Protein AF-A0A8T2S9E5-F1 (afdb_monomer)

Foldseek 3Di:
DDDDDPDPLCLPPPVNLLVQLLVCLVVVHQSVVSVLVSQCVVCVSVVHHSVVVVVVLVCCCVPCVVVPVSVVVSVVVVVVSVVSRVCSNCDVVVVVVVVVVVVVVVVVVVPPPDDDPPPDD

Structure (mmCIF, N/CA/C/O backbone):
data_AF-A0A8T2S9E5-F1
#
_entry.id   AF-A0A8T2S9E5-F1
#
loop_
_atom_site.group_PDB
_atom_site.id
_atom_site.type_symbol
_atom_site.label_atom_id
_atom_site.label_alt_id
_atom_site.label_comp_id
_atom_site.label_asym_id
_atom_site.label_entity_id
_atom_site.label_seq_id
_atom_site.pdbx_PDB_ins_code
_atom_site.Cartn_x
_atom_site.Cartn_y
_atom_site.Cartn_z
_atom_site.occupancy
_atom_site.B_iso_or_equiv
_atom_site.auth_seq_id
_atom_site.auth_comp_id
_atom_site.auth_asym_id
_atom_site.auth_atom_id
_atom_site.pdbx_PDB_model_num
ATOM 1 N N . MET A 1 1 ? -30.246 6.684 -33.708 1.00 37.59 1 MET A N 1
ATOM 2 C CA . MET A 1 1 ? -28.902 6.367 -34.215 1.00 37.59 1 MET A CA 1
ATOM 3 C C . MET A 1 1 ? -27.939 6.890 -33.172 1.00 37.59 1 MET A C 1
ATOM 5 O O . MET A 1 1 ? -27.820 8.099 -33.039 1.00 37.59 1 MET A O 1
ATOM 9 N N . ASP A 1 2 ? -27.500 5.945 -32.335 1.00 36.22 2 ASP A N 1
ATOM 10 C CA . ASP A 1 2 ? -26.234 5.855 -31.587 1.00 36.22 2 ASP A CA 1
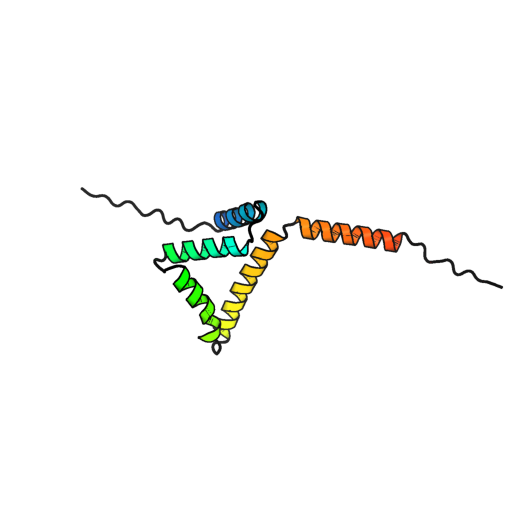ATOM 11 C C . ASP A 1 2 ? -25.800 7.101 -30.783 1.00 36.22 2 ASP A C 1
ATOM 13 O O . ASP A 1 2 ? -25.476 8.137 -31.340 1.00 36.22 2 ASP A O 1
ATOM 17 N N . GLY A 1 3 ? -25.784 7.117 -29.447 1.00 44.41 3 GLY A N 1
ATOM 18 C CA . GLY A 1 3 ? -25.434 6.032 -28.533 1.00 44.41 3 GLY A CA 1
ATOM 19 C C . GLY A 1 3 ? -23.936 6.075 -28.236 1.00 44.41 3 GLY A C 1
ATOM 20 O O . GLY A 1 3 ? -23.190 5.270 -28.773 1.00 44.41 3 GLY A O 1
ATOM 21 N N . ILE A 1 4 ? -23.498 7.002 -27.378 1.00 43.34 4 ILE A N 1
ATOM 22 C CA . ILE A 1 4 ? -22.213 6.886 -26.678 1.00 43.34 4 ILE A CA 1
ATOM 23 C C . ILE A 1 4 ? -22.486 7.188 -25.208 1.00 43.34 4 ILE A C 1
ATOM 25 O O . ILE A 1 4 ? -22.598 8.340 -24.792 1.00 43.34 4 ILE A O 1
ATOM 29 N N . ALA A 1 5 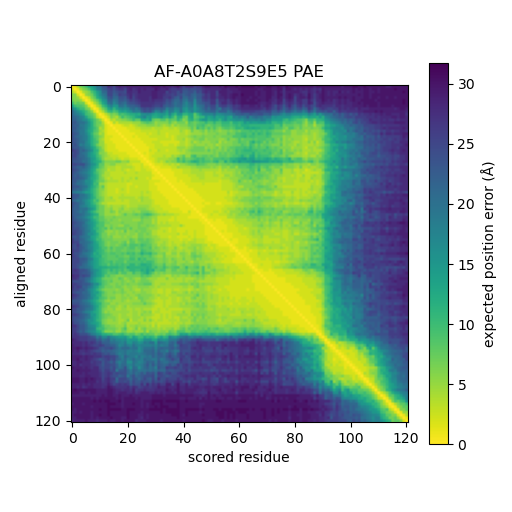? -22.659 6.114 -24.439 1.00 43.81 5 ALA A N 1
ATOM 30 C CA . ALA A 1 5 ? -22.544 6.145 -22.995 1.00 43.81 5 ALA A CA 1
ATOM 31 C C . ALA A 1 5 ? -21.106 6.569 -22.669 1.00 43.81 5 ALA A C 1
ATOM 33 O O . ALA A 1 5 ? -20.164 5.808 -22.887 1.00 43.81 5 ALA A O 1
ATOM 34 N N . GLY A 1 6 ? -20.935 7.812 -22.218 1.00 37.09 6 GLY A N 1
ATOM 35 C CA . GLY A 1 6 ? -19.685 8.258 -21.619 1.00 37.09 6 GLY A CA 1
ATOM 36 C C . GLY A 1 6 ? -19.433 7.403 -20.387 1.00 37.09 6 GLY A C 1
ATOM 37 O O . GLY A 1 6 ? -20.214 7.452 -19.438 1.00 37.09 6 GLY A O 1
ATOM 38 N N . GLY A 1 7 ? -18.399 6.564 -20.463 1.00 38.22 7 GLY A N 1
ATOM 39 C CA . GLY A 1 7 ? -17.967 5.694 -19.383 1.00 38.22 7 GLY A CA 1
ATOM 40 C C . GLY A 1 7 ? -17.812 6.491 -18.096 1.00 38.22 7 GLY A C 1
ATOM 41 O O . GLY A 1 7 ? -17.132 7.513 -18.058 1.00 38.22 7 GLY A O 1
ATOM 42 N N . ASN A 1 8 ? -18.491 6.025 -17.057 1.00 43.06 8 ASN A N 1
ATOM 43 C CA . ASN A 1 8 ? -18.331 6.512 -15.703 1.00 43.06 8 ASN A CA 1
ATOM 44 C C . ASN A 1 8 ? -16.913 6.112 -15.264 1.00 43.06 8 ASN A C 1
ATOM 46 O O . ASN A 1 8 ? -16.686 4.952 -14.940 1.00 43.06 8 ASN A O 1
ATOM 50 N N . THR A 1 9 ? -15.942 7.019 -15.355 1.00 46.97 9 THR A N 1
ATOM 51 C CA . THR A 1 9 ? -14.595 6.805 -14.811 1.00 46.97 9 THR A CA 1
ATOM 52 C C . THR A 1 9 ? -14.716 6.893 -13.293 1.00 46.97 9 THR A C 1
ATOM 54 O O . THR A 1 9 ? -14.805 7.988 -12.737 1.00 46.97 9 THR A O 1
ATOM 57 N N . ILE A 1 10 ? -14.831 5.746 -12.625 1.00 59.00 10 ILE A N 1
ATOM 58 C CA . ILE A 1 10 ? -14.954 5.659 -11.166 1.00 59.00 10 ILE A CA 1
ATOM 59 C C . ILE A 1 10 ? -13.534 5.616 -10.605 1.00 59.00 10 ILE A C 1
ATOM 61 O O . ILE A 1 10 ? -13.152 4.665 -9.941 1.00 59.00 10 ILE A O 1
ATOM 65 N N . THR A 1 11 ? -12.745 6.659 -10.863 1.00 54.78 11 THR A N 1
ATOM 66 C CA . THR A 1 11 ? -11.507 6.822 -10.100 1.00 54.78 11 THR A CA 1
ATOM 67 C C . THR A 1 11 ? -11.919 7.284 -8.706 1.00 54.78 11 THR A C 1
ATOM 69 O O . THR A 1 11 ? -12.518 8.359 -8.576 1.00 54.78 11 THR A O 1
ATOM 72 N N . PRO A 1 12 ? -11.692 6.480 -7.651 1.00 63.31 12 PRO A N 1
ATOM 73 C CA . PRO A 1 12 ? -12.112 6.863 -6.317 1.00 63.31 12 PRO A CA 1
ATOM 74 C C . PRO A 1 12 ? -11.359 8.134 -5.927 1.00 63.31 12 PRO A C 1
ATOM 76 O O . PRO A 1 12 ? -10.132 8.213 -6.033 1.00 63.31 12 PRO A O 1
ATOM 79 N N . THR A 1 13 ? -12.094 9.164 -5.505 1.00 73.12 13 THR A N 1
ATOM 80 C CA . THR A 1 13 ? -11.449 10.404 -5.075 1.00 73.12 13 THR A CA 1
ATOM 81 C C . THR A 1 13 ? -10.606 10.127 -3.834 1.00 73.12 13 THR A C 1
ATOM 83 O O . THR A 1 13 ? -10.865 9.188 -3.079 1.00 73.12 13 THR A O 1
ATOM 86 N N . THR A 1 14 ? -9.613 10.971 -3.552 1.00 75.06 14 THR A N 1
ATOM 87 C CA . THR A 1 14 ? -8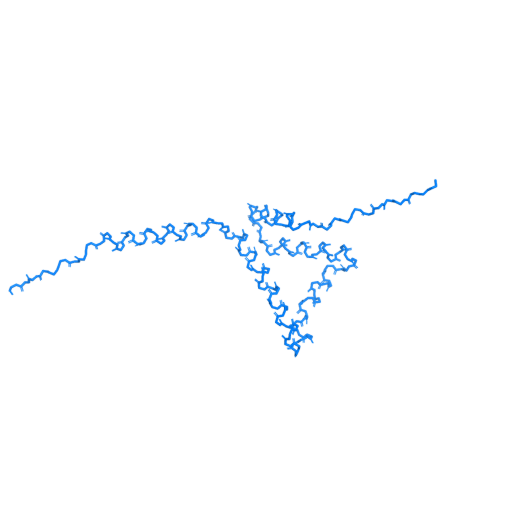.788 10.826 -2.340 1.00 75.06 14 THR A CA 1
ATOM 88 C C . THR A 1 14 ? -9.634 10.771 -1.057 1.00 75.06 14 THR A C 1
ATOM 90 O O . THR A 1 14 ? -9.259 10.102 -0.096 1.00 75.06 14 THR A O 1
ATOM 93 N N . ALA A 1 15 ? -10.797 11.433 -1.043 1.00 74.69 15 ALA A N 1
ATOM 94 C CA . ALA A 1 15 ? -11.740 11.376 0.071 1.00 74.69 15 ALA A CA 1
ATOM 95 C C . ALA A 1 15 ? -12.471 10.024 0.160 1.00 74.69 15 ALA A C 1
ATOM 97 O O . ALA A 1 15 ? -12.639 9.500 1.262 1.00 74.69 15 ALA A O 1
ATOM 98 N N . ASP A 1 16 ? -12.860 9.441 -0.977 1.00 77.88 16 ASP A N 1
ATOM 99 C CA . ASP A 1 16 ? -13.520 8.131 -1.031 1.00 77.88 16 ASP A CA 1
ATOM 100 C C . ASP A 1 16 ? -12.572 7.007 -0.608 1.00 77.88 16 ASP A C 1
ATOM 102 O O . ASP A 1 16 ? -12.954 6.144 0.183 1.00 77.88 16 ASP A O 1
ATOM 106 N N . VAL A 1 17 ? -11.316 7.059 -1.063 1.00 81.44 17 VAL A N 1
ATOM 107 C CA . VAL A 1 17 ? -10.252 6.131 -0.645 1.00 81.44 17 VAL A CA 1
ATOM 108 C C . VAL A 1 17 ? -10.059 6.192 0.868 1.00 81.44 17 VAL A C 1
ATOM 110 O O . VAL A 1 17 ? -10.124 5.167 1.544 1.00 81.44 17 VAL A O 1
ATOM 113 N N . LYS A 1 18 ? -9.903 7.400 1.424 1.00 80.69 18 LYS A N 1
ATOM 114 C CA . LYS A 1 18 ? -9.724 7.588 2.868 1.00 80.69 18 LYS A CA 1
ATOM 115 C C . LYS A 1 18 ? -10.902 7.028 3.667 1.00 80.69 18 LYS A C 1
ATOM 117 O O . LYS A 1 18 ? -10.698 6.323 4.651 1.00 80.69 18 LYS A O 1
ATOM 122 N N . LYS A 1 19 ? -12.132 7.296 3.224 1.00 82.75 19 LYS A N 1
ATOM 123 C CA 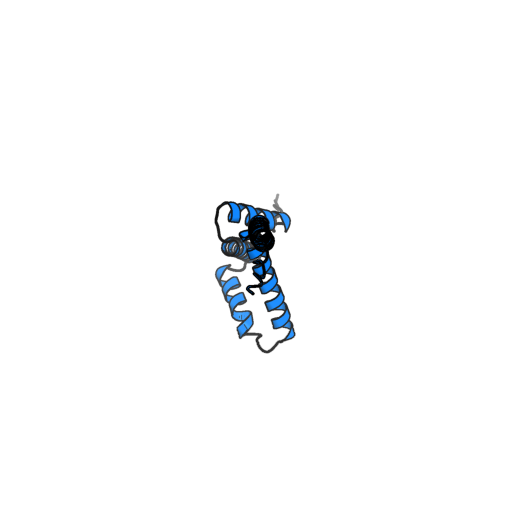. LYS A 1 19 ? -13.342 6.796 3.884 1.00 82.75 19 LYS A CA 1
ATOM 124 C C . LYS A 1 19 ? -13.437 5.268 3.839 1.00 82.75 19 LYS A C 1
ATOM 126 O O . LYS A 1 19 ? -13.776 4.664 4.852 1.00 82.75 19 LYS A O 1
ATOM 131 N N . ARG A 1 20 ? -13.111 4.641 2.701 1.00 82.31 20 ARG A N 1
ATOM 132 C CA . ARG A 1 20 ? -13.082 3.172 2.565 1.00 82.31 20 ARG A CA 1
ATOM 133 C C . ARG A 1 20 ? -12.101 2.536 3.547 1.00 82.31 20 ARG A C 1
ATOM 135 O O . ARG A 1 20 ? -12.469 1.575 4.214 1.00 82.31 20 ARG A O 1
ATOM 142 N N . ILE A 1 21 ? -10.905 3.108 3.682 1.00 83.75 21 ILE A N 1
ATOM 143 C CA . ILE A 1 21 ? -9.887 2.635 4.629 1.00 83.75 21 ILE A CA 1
ATOM 144 C C . ILE A 1 21 ? -10.388 2.792 6.074 1.00 83.75 21 ILE A C 1
ATOM 146 O O . ILE A 1 21 ? -10.368 1.833 6.841 1.00 83.75 21 ILE A O 1
ATOM 150 N N . GLU A 1 22 ? -10.917 3.963 6.444 1.00 83.25 22 GLU A N 1
ATOM 151 C CA . GLU A 1 22 ? -11.464 4.202 7.790 1.00 83.25 22 GLU A CA 1
ATOM 152 C C . GLU A 1 22 ? -12.619 3.249 8.143 1.00 83.25 22 GLU A C 1
ATOM 154 O O . GLU A 1 22 ? -12.701 2.750 9.268 1.00 83.25 22 GLU A O 1
ATOM 159 N N . ASP A 1 23 ? -13.533 3.000 7.205 1.00 84.69 23 ASP A N 1
ATOM 160 C CA . ASP A 1 23 ? -14.687 2.128 7.427 1.00 84.69 23 ASP A CA 1
ATOM 161 C C . ASP A 1 23 ? -14.293 0.647 7.509 1.00 84.69 23 ASP A C 1
ATOM 163 O O . ASP A 1 23 ? -14.909 -0.103 8.272 1.00 84.69 23 ASP A O 1
ATOM 167 N N . ALA A 1 24 ? -13.252 0.229 6.790 1.00 84.25 24 ALA A N 1
ATOM 168 C CA . ALA A 1 24 ? -12.714 -1.123 6.858 1.00 84.25 24 ALA A CA 1
ATOM 169 C C . ALA A 1 24 ? -11.922 -1.376 8.152 1.00 84.25 24 ALA A C 1
ATOM 171 O O . ALA A 1 24 ? -12.132 -2.398 8.814 1.00 84.25 24 ALA A O 1
ATOM 172 N N . VAL A 1 25 ? -11.122 -0.405 8.607 1.00 82.44 25 VAL A N 1
ATOM 173 C CA . VAL A 1 25 ? -10.446 -0.488 9.912 1.00 82.44 25 VAL A CA 1
ATOM 174 C C . VAL A 1 25 ? -11.463 -0.567 11.057 1.00 82.44 25 VAL A C 1
ATOM 176 O O . VAL A 1 25 ? -11.313 -1.387 11.966 1.00 82.44 25 VAL A O 1
ATOM 179 N N . LYS A 1 26 ? -12.565 0.203 11.011 1.00 81.62 26 LYS A N 1
ATOM 180 C CA . LYS A 1 26 ? -13.672 0.070 11.991 1.00 81.62 26 LYS A CA 1
ATOM 181 C C . LYS A 1 26 ? -14.273 -1.338 12.008 1.00 81.62 26 LYS A C 1
ATOM 183 O O . LYS A 1 26 ? -14.728 -1.799 13.055 1.00 81.62 26 LYS A O 1
ATOM 188 N N . GLN A 1 27 ? -14.264 -2.021 10.866 1.00 84.62 27 GLN A N 1
ATOM 189 C CA . GLN A 1 27 ? -14.710 -3.407 10.707 1.00 84.62 27 GLN A CA 1
ATOM 190 C C . GLN A 1 27 ? -13.624 -4.438 11.062 1.00 84.62 27 GLN A C 1
ATOM 192 O O . GLN A 1 27 ? -13.842 -5.633 10.869 1.00 84.62 27 GLN A O 1
ATOM 197 N N . ARG A 1 28 ? -12.496 -4.001 11.649 1.00 77.94 28 ARG A N 1
ATOM 198 C CA . ARG A 1 28 ? -11.329 -4.821 12.022 1.00 77.94 28 ARG A CA 1
ATOM 199 C C . ARG A 1 28 ? -10.641 -5.503 10.837 1.00 77.94 28 ARG A C 1
ATOM 201 O O . ARG A 1 28 ? -10.037 -6.558 11.014 1.00 77.94 28 ARG A O 1
ATOM 208 N N . GLN A 1 29 ? -10.746 -4.922 9.648 1.00 83.31 29 GLN A N 1
ATOM 209 C CA . GLN A 1 29 ? -9.934 -5.325 8.504 1.00 83.31 29 GLN A CA 1
ATOM 210 C C . GLN A 1 29 ? -8.586 -4.599 8.556 1.00 83.31 29 GLN A C 1
ATOM 212 O O . GLN A 1 29 ? -8.504 -3.482 9.069 1.00 83.31 29 GLN A O 1
ATOM 217 N N . GLU A 1 30 ? -7.540 -5.242 8.044 1.00 82.06 30 GLU A N 1
ATOM 218 C CA . GLU A 1 30 ? -6.208 -4.640 7.926 1.00 82.06 30 GLU A CA 1
ATOM 219 C C . GLU A 1 30 ? -6.240 -3.533 6.867 1.00 82.06 30 GLU A C 1
ATOM 221 O O . GLU A 1 30 ? -6.774 -3.737 5.772 1.00 82.06 30 GLU A O 1
ATOM 226 N N . ALA A 1 31 ? -5.664 -2.364 7.166 1.00 84.19 31 ALA A N 1
ATOM 227 C CA . ALA A 1 31 ? -5.677 -1.239 6.230 1.00 84.19 31 ALA A CA 1
ATOM 228 C C . ALA A 1 31 ? -4.926 -1.592 4.939 1.00 84.19 31 ALA A C 1
ATOM 230 O O . ALA A 1 31 ? -5.365 -1.223 3.852 1.00 84.19 31 ALA A O 1
ATOM 231 N N . VAL A 1 32 ? -3.866 -2.397 5.061 1.00 83.88 32 VAL A N 1
ATOM 232 C CA . VAL A 1 32 ? -3.070 -2.911 3.938 1.00 83.88 32 VAL A CA 1
ATOM 233 C C . VAL A 1 32 ? -3.900 -3.773 2.981 1.00 83.88 32 VAL A C 1
ATOM 235 O O . VAL A 1 32 ? -3.718 -3.698 1.767 1.00 83.88 32 VAL A O 1
ATOM 238 N N . ALA A 1 33 ? -4.837 -4.580 3.489 1.00 84.31 33 ALA A N 1
ATOM 239 C CA . ALA A 1 33 ? -5.707 -5.386 2.632 1.00 84.31 33 ALA A CA 1
ATOM 240 C C . ALA A 1 33 ? -6.623 -4.487 1.785 1.00 84.31 33 ALA A C 1
ATOM 242 O O . ALA A 1 33 ? -6.797 -4.710 0.591 1.00 84.31 33 ALA A O 1
ATOM 243 N N . VAL A 1 34 ? -7.129 -3.413 2.389 1.00 85.06 34 VAL A N 1
ATOM 244 C CA . VAL A 1 34 ? -8.042 -2.459 1.749 1.00 85.06 34 VAL A CA 1
ATOM 245 C C . VAL A 1 34 ? -7.307 -1.585 0.737 1.00 85.06 34 VAL A C 1
ATOM 247 O O . VAL A 1 34 ? -7.829 -1.329 -0.346 1.00 85.06 34 VAL A O 1
ATOM 250 N N . THR A 1 35 ? -6.088 -1.132 1.049 1.00 86.31 35 THR A N 1
ATOM 251 C CA . THR A 1 35 ? -5.266 -0.405 0.071 1.00 86.31 35 THR A CA 1
ATOM 252 C C . THR A 1 35 ? -4.844 -1.309 -1.079 1.00 86.31 35 THR A C 1
ATOM 254 O O . THR A 1 35 ? -4.834 -0.842 -2.216 1.00 86.31 35 THR A O 1
ATOM 257 N N . THR A 1 36 ? -4.594 -2.599 -0.823 1.00 87.81 36 THR A N 1
ATOM 258 C CA . THR A 1 36 ? -4.331 -3.591 -1.875 1.00 87.81 36 THR A CA 1
ATOM 259 C C . THR A 1 36 ? -5.540 -3.747 -2.796 1.00 87.81 36 THR A C 1
ATOM 261 O O . THR A 1 36 ? -5.382 -3.591 -3.999 1.00 87.81 36 THR A O 1
ATOM 264 N N . GLU A 1 37 ? -6.754 -3.944 -2.271 1.00 88.12 37 GLU A N 1
ATOM 265 C CA . GLU A 1 37 ? -7.978 -4.012 -3.093 1.00 88.12 37 GLU A CA 1
ATOM 266 C C . GLU A 1 37 ? -8.173 -2.746 -3.947 1.00 88.12 37 GLU A C 1
ATOM 268 O O . GLU A 1 37 ? -8.506 -2.824 -5.128 1.00 88.12 37 GLU A O 1
ATOM 273 N N . ILE A 1 38 ? -7.891 -1.565 -3.389 1.00 87.00 38 ILE A N 1
ATOM 274 C CA . ILE A 1 38 ? -7.947 -0.300 -4.139 1.00 87.00 38 ILE A CA 1
ATOM 275 C C . ILE A 1 38 ? -6.871 -0.253 -5.240 1.00 87.00 38 ILE A C 1
ATOM 277 O O . ILE A 1 38 ? -7.140 0.237 -6.336 1.00 87.00 38 ILE A O 1
ATOM 281 N N . GLN A 1 39 ? -5.660 -0.761 -4.988 1.00 85.56 39 GLN A N 1
ATOM 282 C CA . GLN A 1 39 ? -4.618 -0.886 -6.016 1.00 85.56 39 GLN A CA 1
ATOM 283 C C . GLN A 1 39 ? -5.031 -1.859 -7.130 1.00 85.56 39 GLN A C 1
ATOM 285 O O . GLN A 1 39 ? -4.750 -1.588 -8.298 1.00 85.56 39 GLN A O 1
ATOM 290 N N . GLU A 1 40 ? -5.708 -2.960 -6.794 1.00 89.06 40 GLU A N 1
ATOM 291 C CA . GLU A 1 40 ? -6.242 -3.920 -7.765 1.00 89.06 40 GLU A CA 1
ATOM 292 C C . GLU A 1 40 ? -7.309 -3.276 -8.660 1.00 89.06 40 GLU A C 1
ATOM 294 O O . GLU A 1 40 ? -7.189 -3.348 -9.882 1.00 89.06 40 GLU A O 1
ATOM 299 N N . GLU A 1 41 ? -8.277 -2.560 -8.078 1.00 86.06 41 GLU A N 1
ATOM 300 C CA . GLU A 1 41 ? -9.313 -1.830 -8.826 1.00 86.06 41 GLU A CA 1
ATOM 301 C C . GLU A 1 41 ? -8.714 -0.798 -9.794 1.00 86.06 41 GLU A C 1
ATOM 303 O O . GLU A 1 41 ? -9.123 -0.718 -10.953 1.00 86.06 41 GLU A O 1
ATOM 308 N N . LEU A 1 42 ? -7.708 -0.033 -9.349 1.00 84.62 42 LEU A N 1
ATOM 309 C CA . LEU A 1 42 ? -7.018 0.944 -10.198 1.00 84.62 42 LEU A CA 1
ATOM 310 C C . LEU A 1 42 ? -6.282 0.273 -11.365 1.00 84.62 42 LEU A C 1
ATOM 312 O O . LEU A 1 42 ? -6.285 0.794 -12.482 1.00 84.62 42 LEU A O 1
ATOM 316 N N . LEU A 1 43 ? -5.634 -0.870 -11.124 1.00 86.25 43 LEU A N 1
ATOM 317 C CA . LEU A 1 43 ? -4.968 -1.642 -12.174 1.00 86.25 43 LEU A CA 1
ATOM 318 C C . LEU A 1 43 ? -5.985 -2.173 -13.189 1.00 86.25 43 LEU A C 1
ATOM 320 O O . LEU A 1 43 ? -5.771 -2.011 -14.393 1.00 86.25 43 LEU A O 1
ATOM 324 N N . GLU A 1 44 ? -7.103 -2.727 -12.720 1.00 84.75 44 GLU A N 1
ATOM 325 C CA . GLU A 1 44 ? -8.176 -3.232 -13.579 1.00 84.75 44 GLU A CA 1
ATOM 326 C C . GLU A 1 44 ? -8.823 -2.118 -14.412 1.00 84.75 44 GLU A C 1
ATOM 328 O O . GLU A 1 44 ? -9.052 -2.308 -15.609 1.00 84.75 44 GLU A O 1
ATOM 333 N N . GLU A 1 45 ? -9.037 -0.930 -13.837 1.00 81.31 45 GLU A N 1
ATOM 334 C CA . GLU A 1 45 ? -9.547 0.242 -14.564 1.00 81.31 45 GLU A CA 1
ATOM 335 C C . GLU A 1 45 ? -8.572 0.706 -15.661 1.00 81.31 45 GLU A C 1
ATOM 337 O O . GLU A 1 45 ? -8.994 1.100 -16.751 1.00 81.31 45 GLU A O 1
ATOM 342 N N . MET A 1 46 ? -7.261 0.589 -15.429 1.00 80.25 46 MET A N 1
ATOM 343 C CA . MET A 1 46 ? -6.234 0.837 -16.450 1.00 80.25 46 MET A CA 1
ATOM 344 C C . MET A 1 46 ? -6.139 -0.274 -17.514 1.00 80.25 46 MET A C 1
ATOM 346 O O . MET A 1 46 ? -5.342 -0.156 -18.448 1.00 80.25 46 MET A O 1
ATOM 350 N N . GLY A 1 47 ? -6.922 -1.353 -17.400 1.00 85.06 47 GLY A N 1
ATOM 351 C CA . GLY A 1 47 ? -6.858 -2.517 -18.287 1.00 85.06 47 GLY A CA 1
ATOM 352 C C . GLY A 1 47 ? -5.664 -3.436 -18.012 1.00 85.06 47 GLY A C 1
ATOM 353 O O . GLY A 1 47 ? -5.276 -4.224 -18.877 1.00 85.06 47 GLY A O 1
ATOM 354 N N . VAL A 1 48 ? -5.062 -3.328 -16.827 1.00 88.25 48 VAL A N 1
ATOM 355 C CA . VAL A 1 48 ? -3.957 -4.169 -16.365 1.00 88.25 48 VAL A CA 1
ATOM 356 C C . VAL A 1 48 ? -4.512 -5.232 -15.423 1.00 88.25 48 VAL A C 1
ATOM 358 O O . VAL A 1 48 ? -5.221 -4.923 -14.474 1.00 88.25 48 VAL A O 1
ATOM 361 N N . GLU A 1 49 ? -4.164 -6.500 -15.642 1.00 92.19 49 GLU A N 1
ATOM 362 C CA . GLU A 1 49 ? -4.515 -7.557 -14.690 1.00 92.19 49 GLU A CA 1
ATOM 363 C C . GLU A 1 49 ? -3.889 -7.248 -13.319 1.00 92.19 49 GLU A C 1
ATOM 365 O O . GLU A 1 49 ? -2.664 -7.159 -13.195 1.00 92.19 49 GLU A O 1
ATOM 370 N N . ALA A 1 50 ? -4.721 -7.116 -12.284 1.00 87.94 50 ALA A N 1
ATOM 371 C CA . ALA A 1 50 ? -4.318 -6.717 -10.936 1.00 87.94 50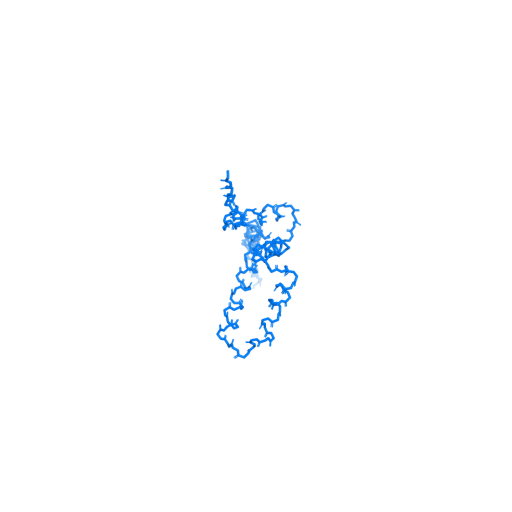 ALA A CA 1
ATOM 372 C C . ALA A 1 50 ? -3.120 -7.517 -10.392 1.00 87.94 50 ALA A C 1
ATOM 374 O O . ALA A 1 50 ? -2.085 -6.954 -10.026 1.00 87.94 50 ALA A O 1
ATOM 375 N N . LYS A 1 51 ? -3.198 -8.853 -10.440 1.00 89.38 51 LYS A N 1
ATOM 376 C CA . LYS A 1 51 ? -2.120 -9.749 -9.978 1.00 89.38 51 LYS A CA 1
ATOM 377 C C . LYS A 1 51 ? -0.820 -9.554 -10.749 1.00 89.38 51 LYS A C 1
ATOM 379 O O . LYS A 1 51 ? 0.266 -9.613 -10.167 1.00 89.38 51 LYS A O 1
ATOM 384 N N . PHE A 1 52 ? -0.919 -9.323 -12.057 1.00 88.69 52 PHE A N 1
ATOM 385 C CA . PHE A 1 52 ? 0.238 -9.030 -12.891 1.00 88.69 52 PHE A CA 1
ATOM 386 C C . PHE A 1 52 ? 0.858 -7.682 -12.507 1.00 88.69 52 PHE A C 1
ATOM 388 O O . PHE A 1 52 ? 2.070 -7.611 -12.297 1.00 88.69 52 PHE A O 1
ATOM 395 N N . GLY A 1 53 ? 0.041 -6.638 -12.344 1.00 88.56 53 GLY A N 1
ATOM 396 C CA . GLY A 1 53 ? 0.484 -5.303 -11.943 1.00 88.56 53 GLY A CA 1
ATOM 397 C C . GLY A 1 53 ? 1.181 -5.290 -10.582 1.00 88.56 53 GLY A C 1
ATOM 398 O O . GLY A 1 53 ? 2.309 -4.807 -10.477 1.00 88.56 53 GLY A O 1
ATOM 399 N N . ILE A 1 54 ? 0.579 -5.918 -9.568 1.00 89.19 54 ILE A N 1
ATOM 400 C CA . ILE A 1 54 ? 1.176 -6.056 -8.229 1.00 89.19 54 ILE A CA 1
ATOM 401 C C . ILE A 1 54 ? 2.484 -6.858 -8.292 1.00 89.19 54 ILE A C 1
ATOM 403 O O . ILE A 1 54 ? 3.498 -6.456 -7.715 1.00 89.19 54 ILE A O 1
ATOM 407 N N . SER A 1 55 ? 2.521 -7.960 -9.051 1.00 88.81 55 SER A N 1
ATOM 408 C CA . SER A 1 55 ? 3.759 -8.729 -9.246 1.00 88.81 55 SER A CA 1
ATOM 409 C C . SER A 1 55 ? 4.867 -7.891 -9.895 1.00 88.81 55 SER A C 1
ATOM 411 O O . SER A 1 55 ? 6.042 -8.041 -9.550 1.00 88.81 55 SER A O 1
ATOM 413 N N . CYS A 1 56 ? 4.516 -6.999 -10.823 1.00 88.44 56 CYS A N 1
ATOM 414 C CA . CYS A 1 56 ? 5.453 -6.058 -11.429 1.00 88.44 56 CYS A CA 1
ATOM 415 C C . CYS A 1 56 ? 5.963 -5.019 -10.422 1.00 88.44 56 CYS A C 1
ATOM 417 O O . CYS A 1 56 ? 7.172 -4.780 -10.394 1.00 88.44 56 CYS A O 1
ATOM 419 N N . LEU A 1 57 ? 5.103 -4.473 -9.552 1.00 85.81 57 LEU A N 1
ATOM 420 C CA . LEU A 1 57 ? 5.520 -3.569 -8.470 1.00 85.81 57 LEU A CA 1
ATOM 421 C C . LEU A 1 57 ? 6.549 -4.235 -7.543 1.00 85.81 57 LEU A C 1
ATOM 423 O O . LEU A 1 57 ? 7.592 -3.648 -7.256 1.00 85.81 57 LEU A O 1
ATOM 427 N N . GLY A 1 58 ? 6.340 -5.505 -7.183 1.00 85.00 58 GLY A N 1
ATOM 428 C CA . GLY A 1 58 ? 7.302 -6.279 -6.387 1.00 85.00 58 GLY A CA 1
ATOM 429 C C . GLY A 1 58 ? 8.669 -6.485 -7.062 1.00 85.00 58 GLY A C 1
ATOM 430 O O . GLY A 1 58 ? 9.674 -6.704 -6.384 1.00 85.00 58 GLY A O 1
ATOM 431 N N . LYS A 1 59 ? 8.746 -6.378 -8.395 1.00 90.75 59 LYS A N 1
ATOM 432 C CA . LYS A 1 59 ? 9.995 -6.519 -9.165 1.00 90.75 59 LYS A CA 1
ATOM 433 C C . LYS A 1 59 ? 10.758 -5.207 -9.324 1.00 90.75 59 LYS A C 1
ATOM 435 O O . LYS A 1 59 ? 11.938 -5.268 -9.666 1.00 90.75 59 LYS A O 1
ATOM 440 N N . VAL A 1 60 ? 10.143 -4.049 -9.056 1.00 88.75 60 VAL A N 1
ATOM 441 C CA . VAL A 1 60 ? 10.774 -2.723 -9.228 1.00 88.75 60 VAL A CA 1
ATOM 442 C C . VAL A 1 60 ? 12.108 -2.652 -8.489 1.00 88.75 60 VAL A C 1
ATOM 444 O O . VAL A 1 60 ? 13.114 -2.264 -9.082 1.00 88.75 60 VAL A O 1
ATOM 447 N N . ASN A 1 61 ? 12.148 -3.141 -7.246 1.00 84.62 61 ASN A N 1
ATOM 448 C CA . ASN A 1 61 ? 13.371 -3.179 -6.448 1.00 84.62 61 ASN A CA 1
ATOM 449 C C . ASN A 1 61 ? 14.493 -4.012 -7.093 1.00 84.62 61 ASN A C 1
ATOM 451 O O . ASN A 1 61 ? 15.655 -3.636 -7.021 1.00 84.62 61 ASN A O 1
ATOM 455 N N . ALA A 1 62 ? 14.168 -5.137 -7.736 1.00 87.81 62 ALA A N 1
ATOM 456 C CA . ALA A 1 62 ? 15.167 -6.005 -8.361 1.00 87.81 62 ALA A CA 1
ATOM 457 C C . ALA A 1 62 ? 15.629 -5.484 -9.732 1.00 87.81 62 ALA A C 1
ATOM 459 O O . ALA A 1 62 ? 16.807 -5.607 -10.069 1.00 87.81 62 ALA A O 1
ATOM 460 N N . VAL A 1 63 ? 14.708 -4.915 -10.515 1.00 92.31 63 VAL A N 1
ATOM 461 C CA . VAL A 1 63 ? 14.958 -4.455 -11.890 1.00 92.31 63 VAL A CA 1
ATOM 462 C C . VAL A 1 63 ? 15.698 -3.117 -11.913 1.00 92.31 63 VAL A C 1
ATOM 464 O O . VAL A 1 63 ? 16.585 -2.935 -12.741 1.00 92.31 63 VAL A O 1
ATOM 467 N N . TYR A 1 64 ? 15.379 -2.205 -10.99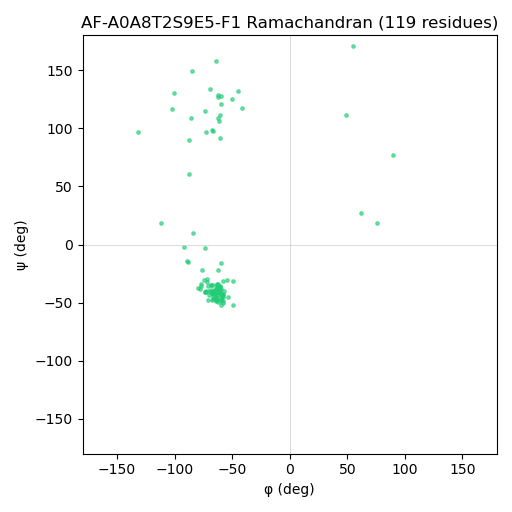2 1.00 90.69 64 TYR A N 1
ATOM 468 C CA . TYR A 1 64 ? 15.905 -0.835 -10.985 1.00 90.69 64 TYR A CA 1
ATOM 469 C C . TYR A 1 64 ? 16.847 -0.543 -9.813 1.00 90.69 64 TYR A C 1
ATOM 471 O O . TYR A 1 64 ? 17.116 0.618 -9.522 1.00 90.69 64 TYR A O 1
ATOM 479 N N . LYS A 1 65 ? 17.393 -1.577 -9.159 1.00 87.44 65 LYS A N 1
ATOM 480 C CA . LYS A 1 65 ? 18.278 -1.448 -7.985 1.00 87.44 65 LYS A CA 1
ATOM 481 C C . LYS A 1 65 ? 19.434 -0.448 -8.157 1.00 87.44 65 LYS A C 1
ATOM 483 O O . LYS A 1 65 ? 19.871 0.150 -7.179 1.00 87.44 65 LYS A O 1
ATOM 488 N N . ASP A 1 66 ? 19.931 -0.293 -9.385 1.00 92.38 66 ASP A N 1
ATOM 489 C CA . ASP A 1 66 ? 21.085 0.548 -9.711 1.00 92.38 66 ASP A CA 1
ATOM 490 C C . ASP A 1 66 ? 20.681 2.007 -10.027 1.00 92.38 66 ASP A C 1
ATOM 492 O O . ASP A 1 66 ? 21.525 2.904 -10.004 1.00 92.38 66 ASP A O 1
ATOM 496 N N . ASP A 1 67 ? 19.390 2.277 -10.258 1.00 92.69 67 ASP A N 1
ATOM 497 C CA . ASP A 1 67 ? 18.849 3.631 -10.407 1.00 92.69 67 ASP A CA 1
ATOM 498 C C . ASP A 1 67 ? 18.469 4.195 -9.033 1.00 92.69 67 ASP A C 1
ATOM 500 O O . ASP A 1 67 ? 17.354 4.049 -8.525 1.00 92.69 67 ASP A O 1
ATOM 504 N N . ARG A 1 68 ? 19.438 4.866 -8.410 1.00 88.94 68 ARG A N 1
ATOM 505 C CA . ARG A 1 68 ? 19.287 5.416 -7.060 1.00 88.94 68 ARG A CA 1
ATOM 506 C C . ARG A 1 68 ? 18.152 6.438 -6.949 1.00 88.94 68 ARG A C 1
ATOM 508 O O . ARG A 1 68 ? 17.510 6.503 -5.903 1.00 88.94 68 ARG A O 1
ATOM 515 N N . GLU A 1 69 ? 17.914 7.250 -7.975 1.00 92.38 69 GLU A N 1
ATOM 516 C CA . GLU A 1 69 ? 16.879 8.289 -7.931 1.00 92.38 69 GLU A CA 1
ATOM 517 C C . GLU A 1 69 ? 15.480 7.673 -8.025 1.00 92.38 69 GLU A C 1
ATOM 519 O O . GLU A 1 69 ? 14.560 8.082 -7.310 1.00 92.38 69 GLU A O 1
ATOM 524 N N . LEU A 1 70 ? 15.317 6.664 -8.881 1.00 90.00 70 LEU A N 1
ATOM 525 C CA . LEU A 1 70 ? 14.087 5.884 -8.962 1.00 90.00 70 LEU A CA 1
ATOM 526 C C . LEU A 1 70 ? 13.841 5.124 -7.657 1.00 90.00 70 LEU A C 1
ATOM 528 O O . LEU A 1 70 ? 12.751 5.230 -7.098 1.00 90.00 70 LEU A O 1
ATOM 532 N N . MET A 1 71 ? 14.851 4.436 -7.120 1.00 90.62 71 MET A N 1
ATOM 533 C CA . MET A 1 71 ? 14.711 3.685 -5.871 1.00 90.62 71 MET A CA 1
ATOM 534 C C . MET A 1 71 ? 14.355 4.585 -4.684 1.00 90.62 71 MET A C 1
ATOM 536 O O . MET A 1 71 ? 13.482 4.231 -3.895 1.00 90.62 71 MET A O 1
ATOM 540 N N . LEU A 1 72 ? 14.953 5.778 -4.572 1.00 89.00 72 LEU A N 1
ATOM 541 C CA . LEU A 1 72 ? 14.580 6.752 -3.538 1.00 89.00 72 LEU A CA 1
ATOM 542 C C . LEU A 1 72 ? 13.109 7.174 -3.651 1.00 89.00 72 LEU A C 1
ATOM 544 O O . LEU A 1 72 ? 12.413 7.250 -2.636 1.00 89.00 72 LEU A O 1
ATOM 548 N N . ARG A 1 73 ? 12.620 7.422 -4.872 1.00 87.12 73 ARG A N 1
ATOM 549 C CA . ARG A 1 73 ? 11.207 7.747 -5.115 1.00 87.12 73 ARG A CA 1
ATOM 550 C C . ARG A 1 73 ? 10.292 6.577 -4.766 1.00 87.12 73 ARG A C 1
ATOM 552 O O . ARG A 1 73 ? 9.296 6.791 -4.084 1.00 87.12 73 ARG A O 1
ATOM 559 N N . PHE A 1 74 ? 10.654 5.363 -5.171 1.00 84.12 74 PHE A N 1
ATOM 560 C CA . PHE A 1 74 ? 9.900 4.148 -4.873 1.00 84.12 74 PHE A CA 1
ATOM 561 C C . PHE A 1 74 ? 9.765 3.919 -3.362 1.00 84.12 74 PHE A C 1
ATOM 563 O O . PHE A 1 74 ? 8.648 3.829 -2.862 1.00 84.12 74 PHE A O 1
ATOM 570 N N . TYR A 1 75 ? 10.871 3.938 -2.610 1.00 86.50 75 TYR A N 1
ATOM 571 C CA . TYR A 1 75 ? 10.821 3.779 -1.152 1.00 86.50 75 TYR A CA 1
ATOM 572 C C . TYR A 1 75 ? 10.048 4.904 -0.466 1.00 86.50 75 TYR A C 1
ATOM 574 O O . TYR A 1 75 ? 9.289 4.643 0.458 1.00 86.50 75 TYR A O 1
ATOM 582 N N . THR A 1 76 ? 10.167 6.144 -0.949 1.00 86.50 76 THR A N 1
ATOM 583 C CA . THR A 1 76 ? 9.374 7.262 -0.415 1.00 86.50 76 THR A CA 1
ATOM 584 C C . THR A 1 76 ? 7.872 7.022 -0.575 1.00 86.50 76 THR A C 1
ATOM 586 O O . THR A 1 76 ? 7.100 7.417 0.295 1.00 86.50 76 THR A O 1
ATOM 589 N N . LEU A 1 77 ? 7.442 6.408 -1.680 1.00 85.00 77 LEU A N 1
ATOM 590 C CA . LEU A 1 77 ? 6.035 6.083 -1.913 1.00 85.00 77 LEU A CA 1
ATOM 591 C C . LEU A 1 77 ? 5.566 4.948 -0.996 1.00 85.00 77 LEU A C 1
ATOM 593 O O . LEU A 1 77 ? 4.556 5.122 -0.322 1.00 85.00 77 LEU A O 1
ATOM 597 N N . VAL A 1 78 ? 6.335 3.858 -0.900 1.00 85.31 78 VAL A N 1
ATOM 598 C CA . VAL A 1 78 ? 6.020 2.718 -0.018 1.00 85.31 78 VAL A CA 1
ATOM 599 C C . VAL A 1 78 ? 5.935 3.160 1.445 1.00 85.31 78 VAL A C 1
ATOM 601 O O . VAL A 1 78 ? 4.951 2.877 2.115 1.00 85.31 78 VAL A O 1
ATOM 604 N N . THR A 1 79 ? 6.905 3.941 1.934 1.00 86.38 79 THR A N 1
ATOM 605 C CA . THR A 1 79 ? 6.890 4.444 3.319 1.00 86.38 79 THR A CA 1
ATOM 606 C C . THR A 1 79 ? 5.699 5.364 3.598 1.00 86.38 79 THR A C 1
ATOM 608 O O . THR A 1 79 ? 5.176 5.372 4.708 1.00 86.38 79 THR A O 1
ATOM 611 N N . LYS A 1 80 ? 5.251 6.157 2.617 1.00 82.31 80 LYS A N 1
ATOM 612 C CA . LYS A 1 80 ? 4.055 6.999 2.784 1.00 82.31 80 LYS A CA 1
ATOM 613 C C . LYS A 1 80 ? 2.780 6.170 2.883 1.00 82.31 80 LYS A C 1
ATOM 615 O O . LYS A 1 80 ? 1.897 6.536 3.650 1.00 82.31 80 LYS A O 1
ATOM 620 N N . GLU A 1 81 ? 2.679 5.104 2.097 1.00 83.88 81 GLU A N 1
ATOM 621 C CA . GLU A 1 81 ? 1.553 4.175 2.160 1.00 83.88 81 GLU A CA 1
ATOM 622 C C . GLU A 1 81 ? 1.518 3.437 3.501 1.00 83.88 81 GLU A C 1
ATOM 624 O O . GLU A 1 81 ? 0.473 3.412 4.146 1.00 83.88 81 GLU A O 1
ATOM 629 N N . GLU A 1 82 ? 2.660 2.909 3.947 1.00 83.25 82 GLU A N 1
ATOM 630 C CA . GLU A 1 82 ? 2.796 2.219 5.234 1.00 83.25 82 GLU A CA 1
ATOM 631 C C . GLU A 1 82 ? 2.382 3.133 6.393 1.00 83.25 82 GLU A C 1
ATOM 633 O O . GLU A 1 82 ? 1.517 2.772 7.186 1.00 83.25 82 GLU A O 1
ATOM 638 N N . LEU A 1 83 ? 2.890 4.372 6.422 1.00 79.12 83 LEU A N 1
ATOM 639 C CA . LEU A 1 83 ? 2.520 5.348 7.447 1.00 79.12 83 LEU A CA 1
ATOM 640 C C . LEU A 1 83 ? 1.020 5.685 7.418 1.00 79.12 83 LEU A C 1
ATOM 642 O O . LEU A 1 83 ? 0.408 5.844 8.470 1.00 79.12 83 LEU A O 1
ATOM 646 N N . ALA A 1 84 ? 0.413 5.783 6.232 1.00 79.38 84 ALA A N 1
ATOM 647 C CA . ALA A 1 84 ? -1.021 6.033 6.105 1.00 79.38 84 ALA A CA 1
ATOM 648 C C . ALA A 1 84 ? -1.869 4.843 6.594 1.00 79.38 84 ALA A C 1
ATOM 650 O O . ALA A 1 84 ? -2.931 5.056 7.182 1.00 79.38 84 ALA A O 1
ATOM 651 N N . CYS A 1 85 ? -1.401 3.609 6.384 1.00 80.75 85 CYS A N 1
ATOM 652 C CA . CYS A 1 85 ? -2.036 2.403 6.918 1.00 80.75 85 CYS A CA 1
ATOM 653 C C . CYS A 1 85 ? -1.913 2.348 8.446 1.00 80.75 85 CYS A C 1
ATOM 655 O O . CYS A 1 85 ? -2.924 2.183 9.126 1.00 80.75 85 CYS A O 1
ATOM 657 N N . ASP A 1 86 ? -0.716 2.591 8.987 1.00 80.06 86 ASP A N 1
ATOM 658 C CA . ASP A 1 86 ? -0.462 2.649 10.431 1.00 80.06 86 ASP A CA 1
ATOM 659 C C . ASP A 1 86 ? -1.334 3.708 11.122 1.00 80.06 86 ASP A C 1
ATOM 661 O O . ASP A 1 86 ? -1.936 3.455 12.170 1.00 80.06 86 ASP A O 1
ATOM 665 N N . GLU A 1 87 ? -1.430 4.907 10.537 1.00 78.50 87 GLU A N 1
ATOM 666 C CA . GLU A 1 87 ? -2.290 5.983 11.037 1.00 78.50 87 GLU A CA 1
ATOM 667 C C . GLU A 1 87 ? -3.770 5.581 11.037 1.00 78.50 87 GLU A C 1
ATOM 669 O O . GLU A 1 87 ? -4.492 5.886 11.996 1.00 78.50 87 GLU A O 1
ATOM 674 N N . ALA A 1 88 ? -4.220 4.886 9.988 1.00 79.62 88 ALA A N 1
ATOM 675 C CA . ALA A 1 88 ? -5.586 4.397 9.890 1.00 79.62 88 ALA A CA 1
ATOM 676 C C . ALA A 1 88 ? -5.883 3.322 10.946 1.00 79.62 88 ALA A C 1
ATOM 678 O O . ALA A 1 88 ? -6.915 3.413 11.610 1.00 79.62 88 ALA A O 1
ATOM 679 N N . GLU A 1 89 ? -4.981 2.355 11.144 1.00 76.81 89 GLU A N 1
ATOM 680 C CA . GLU A 1 89 ? -5.137 1.234 12.082 1.00 76.81 89 GLU A CA 1
ATOM 681 C C . GLU A 1 89 ? -5.060 1.653 13.551 1.00 76.81 89 GLU A C 1
ATOM 683 O O . GLU A 1 89 ? -5.862 1.215 14.382 1.00 76.81 89 GLU A O 1
ATOM 688 N N . LEU A 1 90 ? -4.101 2.512 13.894 1.00 69.81 90 LEU A N 1
ATOM 689 C CA . LEU A 1 90 ? -3.892 2.939 15.275 1.00 69.81 90 LEU A CA 1
ATOM 690 C C . LEU A 1 90 ? -4.973 3.923 15.737 1.00 69.81 90 LEU A C 1
ATOM 692 O O . LEU A 1 90 ? -5.319 3.954 16.927 1.00 69.81 90 LEU A O 1
ATOM 696 N N . GLY A 1 91 ? -5.510 4.722 14.808 1.00 64.06 91 GLY A N 1
ATOM 697 C CA . GLY A 1 91 ? -6.427 5.821 15.089 1.00 6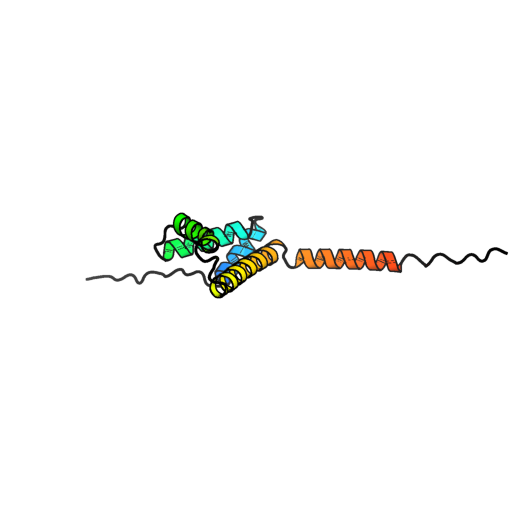4.06 91 GLY A CA 1
ATOM 698 C C . GLY A 1 91 ? -5.865 6.836 16.104 1.00 64.06 91 GLY A C 1
ATOM 699 O O . GLY A 1 91 ? -4.871 6.620 16.800 1.00 64.06 91 GLY A O 1
ATOM 700 N N . SER A 1 92 ? -6.543 7.971 16.296 1.00 55.81 92 SER A N 1
ATOM 701 C CA . SER A 1 92 ? -6.163 8.940 17.347 1.00 55.81 92 SER A CA 1
ATOM 702 C C . SER A 1 92 ? -6.199 8.348 18.773 1.00 55.81 92 SER A C 1
ATOM 704 O O . SER A 1 92 ? -5.626 8.910 19.707 1.00 55.81 92 SER A O 1
ATOM 706 N N . HIS A 1 93 ? -6.847 7.193 18.951 1.00 52.38 93 HIS A N 1
ATOM 707 C CA . HIS A 1 93 ? -7.103 6.554 20.238 1.00 52.38 93 HIS A CA 1
ATOM 708 C C . HIS A 1 93 ? -5.877 5.831 20.827 1.00 52.38 93 HIS A C 1
ATOM 710 O O . HIS A 1 93 ? -5.690 5.870 22.043 1.00 52.38 93 HIS A O 1
ATOM 716 N N . ALA A 1 94 ? -4.994 5.232 20.014 1.00 54.75 94 ALA A N 1
ATOM 717 C CA . ALA A 1 94 ? -3.759 4.615 20.518 1.00 54.75 94 ALA A CA 1
ATOM 718 C C . ALA A 1 94 ? -2.757 5.662 21.044 1.00 54.75 94 ALA A C 1
ATOM 720 O O . ALA A 1 94 ? -2.084 5.434 22.052 1.00 54.75 94 ALA A O 1
ATOM 721 N N . VAL A 1 95 ? -2.713 6.841 20.414 1.00 49.19 95 VAL A N 1
ATOM 722 C CA . VAL A 1 95 ? -1.932 8.000 20.879 1.00 49.19 95 VAL A CA 1
ATOM 723 C C . VAL A 1 95 ? -2.499 8.542 22.193 1.00 49.19 95 VAL A C 1
ATOM 725 O O . VAL A 1 95 ? -1.742 8.803 23.125 1.00 49.19 95 VAL A O 1
ATOM 728 N N . GLN A 1 96 ? -3.826 8.633 22.317 1.00 53.72 96 GLN A N 1
ATOM 729 C CA . GLN A 1 96 ? -4.497 9.118 23.526 1.00 53.72 96 GLN A CA 1
ATOM 730 C C . GLN A 1 96 ? -4.397 8.131 24.704 1.00 53.72 96 GLN A C 1
ATOM 732 O O . GLN A 1 96 ? -4.204 8.548 25.844 1.00 53.72 96 GLN A O 1
ATOM 737 N N . LEU A 1 97 ? -4.434 6.819 24.438 1.00 59.47 97 LEU A N 1
ATOM 738 C CA . LEU A 1 97 ? -4.169 5.771 25.432 1.00 59.47 97 LEU A CA 1
ATOM 739 C C . LEU A 1 97 ? -2.704 5.744 25.876 1.00 59.47 97 LEU A C 1
ATOM 741 O O . LEU A 1 97 ? -2.448 5.597 27.071 1.00 59.47 97 LEU A O 1
ATOM 745 N N . LYS A 1 98 ? -1.745 5.917 24.952 1.00 57.00 98 LYS A N 1
ATOM 746 C CA . LYS A 1 98 ? -0.326 6.060 25.313 1.00 57.00 98 LYS A CA 1
ATOM 747 C C . LYS A 1 98 ? -0.075 7.340 26.108 1.00 57.00 98 LYS A C 1
ATOM 749 O O . LYS A 1 98 ? 0.659 7.274 27.088 1.00 57.00 98 LYS A O 1
ATOM 754 N N . MET A 1 99 ? -0.709 8.463 25.760 1.00 55.25 99 MET A N 1
ATOM 755 C CA . MET A 1 99 ? -0.643 9.697 26.554 1.00 55.25 99 MET A CA 1
ATOM 756 C C . MET A 1 99 ? -1.255 9.515 27.948 1.00 55.25 99 MET A C 1
ATOM 758 O O . MET A 1 99 ? -0.581 9.825 28.921 1.00 55.25 99 MET A O 1
ATOM 762 N N . GLN A 1 100 ? -2.438 8.900 28.081 1.00 60.00 100 GLN A N 1
ATOM 763 C CA . GLN A 1 100 ? -3.017 8.582 29.397 1.00 60.00 100 GLN A CA 1
ATOM 764 C C . GLN A 1 100 ? -2.161 7.605 30.215 1.00 60.00 100 GLN A C 1
ATOM 766 O O . GLN A 1 100 ? -2.112 7.701 31.440 1.00 60.00 100 GLN A O 1
ATOM 771 N N . GLN A 1 101 ? -1.508 6.627 29.577 1.00 63.22 101 GLN A N 1
ATOM 772 C CA . GLN A 1 101 ? -0.564 5.744 30.267 1.00 63.22 101 GLN A CA 1
ATOM 773 C C . GLN A 1 101 ? 0.675 6.512 30.739 1.00 63.22 101 GLN A C 1
ATOM 775 O O . GLN A 1 101 ? 1.105 6.302 31.872 1.00 63.22 101 GLN A O 1
ATOM 780 N N . PHE A 1 102 ? 1.218 7.416 29.920 1.00 57.78 102 PHE A N 1
ATOM 781 C CA . PHE A 1 102 ? 2.335 8.282 30.302 1.00 57.78 102 PHE A CA 1
ATOM 782 C C . PHE A 1 102 ? 1.961 9.251 31.435 1.00 57.78 102 PHE A C 1
ATOM 784 O O . PHE A 1 102 ? 2.729 9.362 32.387 1.00 57.78 102 PHE A O 1
ATOM 791 N N . GLU A 1 103 ? 0.777 9.872 31.395 1.00 56.75 103 GLU A N 1
ATOM 792 C CA . GLU A 1 103 ? 0.251 10.731 32.470 1.00 56.75 103 GLU A CA 1
ATOM 793 C C . GLU A 1 103 ? 0.109 9.958 33.787 1.00 56.75 103 GLU A C 1
ATOM 795 O O . GLU A 1 103 ? 0.611 10.398 34.818 1.00 56.75 103 GLU A O 1
ATOM 800 N N . ARG A 1 104 ? -0.472 8.747 33.759 1.00 61.12 104 ARG A N 1
ATOM 801 C CA . ARG A 1 104 ? -0.598 7.901 34.962 1.00 61.12 104 ARG A CA 1
ATOM 802 C C . ARG A 1 104 ? 0.750 7.481 35.543 1.00 61.12 104 ARG A C 1
ATOM 804 O O . ARG A 1 104 ? 0.877 7.379 36.760 1.00 61.12 104 ARG A O 1
ATOM 811 N N . ILE A 1 105 ? 1.745 7.204 34.700 1.00 59.81 105 ILE A N 1
ATOM 812 C CA . ILE A 1 105 ? 3.101 6.864 35.153 1.00 59.81 105 ILE A CA 1
ATOM 813 C C . ILE A 1 10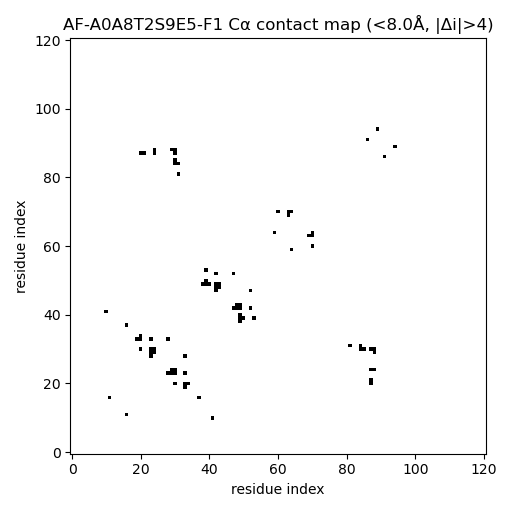5 ? 3.785 8.104 35.747 1.00 59.81 105 ILE A C 1
ATOM 815 O O . ILE A 1 105 ? 4.438 7.996 36.782 1.00 59.81 105 ILE A O 1
ATOM 819 N N . GLN A 1 106 ? 3.603 9.283 35.148 1.00 51.62 106 GLN A N 1
ATOM 820 C CA . GLN A 1 106 ? 4.174 10.540 35.636 1.00 51.62 106 GLN A CA 1
ATOM 821 C C . GLN A 1 106 ? 3.572 10.965 36.987 1.00 51.62 106 GLN A C 1
ATOM 823 O O . GLN A 1 106 ? 4.324 11.337 37.889 1.00 51.62 106 GLN A O 1
ATOM 828 N N . ASP A 1 107 ? 2.259 10.804 37.176 1.00 54.34 107 ASP A N 1
ATOM 829 C CA . ASP A 1 107 ? 1.593 10.994 38.474 1.00 54.34 107 ASP A CA 1
ATOM 830 C C . ASP A 1 107 ? 2.122 10.020 39.537 1.00 54.34 107 ASP A C 1
ATOM 832 O O . ASP A 1 107 ? 2.363 10.396 40.683 1.00 54.34 107 ASP A O 1
ATOM 836 N N . GLN A 1 108 ? 2.373 8.762 39.167 1.00 52.94 108 GLN A N 1
ATOM 837 C CA . GLN A 1 108 ? 2.868 7.746 40.099 1.00 52.94 108 GLN A CA 1
ATOM 838 C C . GLN A 1 108 ? 4.336 7.978 40.507 1.00 52.94 108 GLN A C 1
ATOM 840 O O . GLN A 1 108 ? 4.722 7.657 41.632 1.00 52.94 108 GLN A O 1
ATOM 845 N N . VAL A 1 109 ? 5.144 8.587 39.632 1.00 52.25 109 VAL A N 1
ATOM 846 C CA . VAL A 1 109 ? 6.524 9.005 39.936 1.00 52.25 109 VAL A CA 1
ATOM 847 C C . VAL A 1 109 ? 6.552 10.286 40.783 1.00 52.25 109 VAL A C 1
ATOM 849 O O . VAL A 1 109 ? 7.382 10.383 41.683 1.00 52.25 109 VAL A O 1
ATOM 852 N N . CYS A 1 110 ? 5.624 11.230 40.575 1.00 47.94 110 CYS A N 1
ATOM 853 C CA . CYS A 1 110 ? 5.476 12.427 41.420 1.00 47.94 110 CYS A CA 1
ATOM 854 C C . CYS A 1 110 ? 4.799 12.156 42.777 1.00 47.94 110 CYS A C 1
ATOM 856 O O . CYS A 1 110 ? 4.981 12.935 43.711 1.00 47.94 110 CYS A O 1
ATOM 858 N N . SER A 1 111 ? 4.035 11.066 42.914 1.00 45.72 111 SER A N 1
ATOM 859 C CA . SER A 1 111 ? 3.311 10.733 44.148 1.00 45.72 111 SER A CA 1
ATOM 860 C C . SER A 1 111 ? 4.086 9.823 45.114 1.00 45.72 111 SER A C 1
ATOM 862 O O . SER A 1 111 ? 3.589 9.546 46.208 1.00 45.72 111 SER A O 1
ATOM 864 N N . ASN A 1 112 ? 5.300 9.382 44.764 1.00 43.69 112 ASN A N 1
ATOM 865 C CA . ASN A 1 112 ? 6.231 8.825 45.744 1.00 43.69 112 ASN A CA 1
ATOM 866 C C . ASN A 1 112 ? 7.011 9.985 46.381 1.00 43.69 112 ASN A C 1
ATOM 868 O O . ASN A 1 112 ? 7.873 10.560 45.715 1.00 43.69 112 ASN A O 1
ATOM 872 N N . PRO A 1 113 ? 6.768 10.344 47.658 1.00 47.09 113 PRO A N 1
ATOM 873 C CA . PRO A 1 113 ? 7.643 11.287 48.329 1.00 47.09 113 PRO A CA 1
ATOM 874 C C . PRO A 1 113 ? 9.047 10.684 48.326 1.00 47.09 113 PRO A C 1
ATOM 876 O O . PRO A 1 113 ? 9.234 9.534 48.740 1.00 47.09 113 PRO A O 1
ATOM 879 N N . CYS A 1 114 ? 10.033 11.448 47.848 1.00 46.09 114 CYS A N 1
ATOM 880 C CA . CYS A 1 114 ? 11.437 11.152 48.087 1.00 46.09 114 CYS A CA 1
ATOM 881 C C . CYS A 1 114 ? 11.586 10.700 49.544 1.00 46.09 114 CYS A C 1
ATOM 883 O O . CYS A 1 114 ? 11.245 11.428 50.478 1.00 46.09 114 CYS A O 1
ATOM 885 N N . ARG A 1 115 ? 12.021 9.449 49.710 1.00 45.50 115 ARG A N 1
ATOM 886 C CA . ARG A 1 115 ? 12.242 8.784 50.993 1.00 45.50 115 ARG A CA 1
ATOM 887 C C . ARG A 1 115 ? 12.995 9.750 51.926 1.00 45.50 115 ARG A C 1
ATOM 889 O O . ARG A 1 115 ? 13.991 10.326 51.488 1.00 45.50 115 ARG A O 1
ATOM 896 N N . PRO A 1 116 ? 12.565 9.945 53.184 1.00 43.47 116 PRO A N 1
ATOM 897 C CA . PRO A 1 116 ? 13.262 10.836 54.098 1.00 43.47 116 PRO A CA 1
ATOM 898 C C . PRO A 1 116 ? 14.674 10.299 54.327 1.00 43.47 116 PRO A C 1
ATOM 900 O O . PRO A 1 116 ? 14.848 9.128 54.683 1.00 43.47 116 PRO A O 1
ATOM 903 N N . CYS A 1 117 ? 15.683 11.152 54.148 1.00 37.84 117 CYS A N 1
ATOM 904 C CA . CYS A 1 117 ? 16.988 10.933 54.754 1.00 37.84 117 CYS A CA 1
ATOM 905 C C . CYS A 1 117 ? 16.780 10.900 56.273 1.00 37.84 117 CYS A C 1
ATOM 907 O O . CYS A 1 117 ? 16.767 11.935 56.934 1.00 37.84 117 CYS A O 1
ATOM 909 N N . ILE A 1 118 ? 16.565 9.705 56.827 1.00 41.91 118 ILE A N 1
ATOM 910 C CA . ILE A 1 118 ? 16.693 9.472 58.260 1.00 41.91 118 ILE A CA 1
ATOM 911 C C . ILE A 1 118 ? 18.178 9.635 58.576 1.00 41.91 118 ILE A C 1
ATOM 913 O O . ILE A 1 118 ? 18.977 8.725 58.362 1.00 41.91 118 ILE A O 1
ATOM 917 N N . ILE A 1 119 ? 18.531 10.819 59.068 1.00 43.88 119 ILE A N 1
ATOM 918 C CA . ILE A 1 119 ? 19.752 11.047 59.832 1.00 43.88 119 ILE A CA 1
ATOM 919 C C . ILE A 1 119 ? 19.611 10.185 61.091 1.00 43.88 119 ILE A C 1
ATOM 921 O O . ILE A 1 119 ? 18.751 10.438 61.936 1.00 43.88 119 ILE A O 1
ATOM 925 N N . LYS A 1 120 ? 20.396 9.109 61.180 1.00 41.56 120 LYS A N 1
ATOM 926 C CA . LYS A 1 120 ? 20.581 8.346 62.414 1.00 41.56 120 LYS A CA 1
ATOM 927 C C . LYS A 1 120 ? 21.931 8.735 63.015 1.00 41.56 120 LYS A C 1
ATOM 929 O O . LYS A 1 120 ? 22.950 8.394 62.426 1.00 41.56 120 LYS A O 1
ATOM 934 N N . GLN A 1 121 ? 21.822 9.317 64.213 1.00 43.03 121 GLN A N 1
ATOM 935 C CA . GLN A 1 121 ? 22.834 9.599 65.244 1.00 43.03 121 GLN A CA 1
ATOM 936 C C . GLN A 1 121 ? 23.820 10.731 64.966 1.00 43.03 121 GLN A C 1
ATOM 938 O O . GLN A 1 121 ? 24.590 10.645 63.991 1.00 43.03 121 GLN A O 1
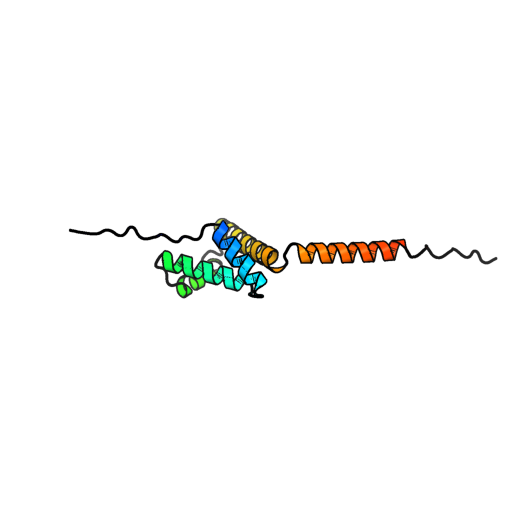#

Organism: Ceratopteris richardii (NCBI:txid49495)

Mean predicted aligned error: 14.69 Å

Sequence (121 aa):
MDGIAGGNTITPTTADVKKRIEDAVKQRQEAVAVTTEIQEELLEEMGVEAKFGISCLGKVNAVYKDDRELMLRFYTLVTKEELACDEAELGSHAVQLKMQQFERIQDQVCSNPCRPCIIKQ

Radius of gyration: 25.14 Å; Cα contacts (8 Å, |Δi|>4): 44; chains: 1; bounding box: 52×22×100 Å

Secondary structure (DSSP, 8-state):
-------------HHHHHHHHHHHHHTT--HHHHHHHHHHHHHHHTT--HHHHHHHHHHHHHHSTT-HHHHHHHHHHHHHHHHHHHHHHHHHHHHHHHHHHHHHHHHHHHTS---------

Nearest PDB structures (foldseek):
  2v0x-assembly1_B  TM=2.738E-01  e=6.595E+00  Mus musculus

Solvent-accessible surface area (backbone atoms only — not comparable to full-atom values): 7186 Å² total; per-residue (Å²): 135,82,90,77,83,77,74,80,80,80,72,73,48,76,66,52,51,51,47,52,39,51,58,37,31,76,70,72,43,61,36,63,59,50,54,47,52,52,52,32,52,53,29,46,74,72,73,36,59,34,72,59,53,53,54,50,60,70,39,46,66,75,76,40,64,84,42,60,71,58,47,52,52,51,52,56,51,52,54,51,51,50,52,53,31,50,53,55,66,50,41,78,59,52,58,50,51,49,48,53,51,49,50,54,51,51,51,57,60,70,68,52,73,79,75,76,83,76,83,78,132

pLDDT: mean 72.38, std 17.72, range [36.22, 92.69]